Protein AF-A0A317QKW6-F1 (afdb_monomer_lite)

pLDDT: mean 75.08, std 22.79, range [37.25, 98.44]

Secondary structure (DSSP, 8-state):
---------------------------TT------HHHHHHHHHHHHHHHHHHHHHHHHHHHHHT-S-HHHHHHHHHHHHHHHHHHHHHHHHTT--------S----

Foldseek 3Di:
DDDDDDDDDDDDDDDDDDPDDDPPPDDPPDPDPDPPVVVVVLVVLLVQLVVLQVQLVVLQVVLVPDPDVVSSVVSNVSSVVSNVVSVVSCVVSVHDPDPPDDPDDDD

Radius of gyration: 28.66 Å; chains: 1; bounding box: 51×35×94 Å

Sequence (107 aa):
MTTSSATTTSGTTSGTTGGAGAERAAAPGVPAPRGSQERLQHVEELRRAATHLAAAQFLESRADRSASPVLAGLLRDRARERRRRGERILVRLGVRPVRGGPPGQRC

Structure (mmCIF, N/CA/C/O backbone):
data_AF-A0A317QKW6-F1
#
_entry.id   AF-A0A317QKW6-F1
#
loop_
_atom_site.group_PDB
_atom_site.id
_atom_site.type_symbol
_atom_site.label_atom_id
_atom_site.label_alt_id
_atom_site.label_comp_id
_atom_site.label_asym_id
_atom_site.label_entity_id
_atom_site.label_seq_id
_atom_site.pdbx_PDB_ins_code
_atom_site.Cartn_x
_atom_site.Cartn_y
_atom_site.Cartn_z
_atom_site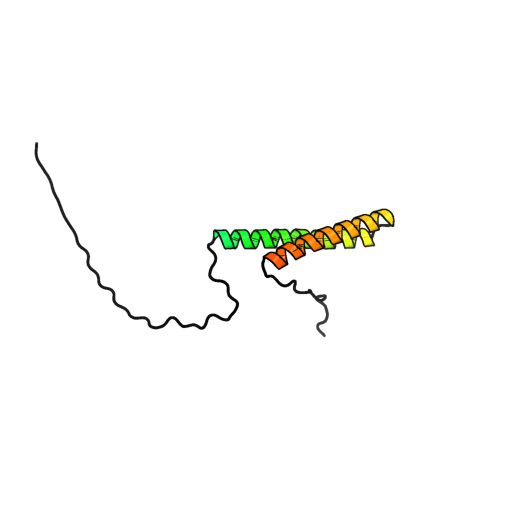.occupancy
_atom_site.B_iso_or_equiv
_atom_site.auth_seq_id
_atom_site.auth_comp_id
_atom_site.auth_asym_id
_atom_site.auth_atom_id
_atom_site.pdbx_PDB_model_num
ATOM 1 N N . MET A 1 1 ? -2.455 25.979 75.326 1.00 39.72 1 MET A N 1
ATOM 2 C CA . MET A 1 1 ? -3.679 26.736 75.655 1.00 39.72 1 MET A CA 1
ATOM 3 C C . MET A 1 1 ? -4.705 26.463 74.564 1.00 39.72 1 MET A C 1
ATOM 5 O O . MET A 1 1 ? -4.357 26.534 73.395 1.00 39.72 1 MET A O 1
ATOM 9 N N . THR A 1 2 ? -5.882 26.022 75.011 1.00 37.59 2 THR A N 1
ATOM 10 C CA . THR A 1 2 ? -7.224 25.907 74.388 1.00 37.59 2 THR A CA 1
ATOM 11 C C . THR A 1 2 ? -7.498 26.892 73.236 1.00 37.59 2 THR A C 1
ATOM 13 O O . THR A 1 2 ? -6.951 27.985 73.265 1.00 37.59 2 THR A O 1
ATOM 16 N N . THR A 1 3 ? -8.342 26.683 72.219 1.00 50.19 3 THR A N 1
ATOM 17 C CA . THR A 1 3 ? -9.431 25.737 71.868 1.00 50.19 3 THR A CA 1
ATOM 18 C C . THR A 1 3 ? -9.914 26.128 70.457 1.00 50.19 3 THR A C 1
ATOM 20 O O . THR A 1 3 ? -9.675 27.265 70.051 1.00 50.19 3 THR A O 1
ATOM 23 N N . SER A 1 4 ? -10.679 25.247 69.793 1.00 41.12 4 SER A N 1
ATOM 24 C CA . SER A 1 4 ? -11.816 25.523 68.871 1.00 41.12 4 SER A CA 1
ATOM 25 C C . SER A 1 4 ? -11.679 24.777 67.542 1.00 41.12 4 SER A C 1
ATOM 27 O O . SER A 1 4 ? -10.604 24.776 66.962 1.00 41.12 4 SER A O 1
ATOM 29 N N . SER A 1 5 ? -12.690 24.177 66.924 1.00 55.28 5 SER A N 1
ATOM 30 C CA . SER A 1 5 ? -14.045 23.743 67.286 1.00 55.28 5 SER A CA 1
ATOM 31 C C . SER A 1 5 ? -14.484 22.836 66.132 1.00 55.28 5 SER A C 1
ATOM 33 O O . SER A 1 5 ? -14.121 23.080 64.982 1.00 55.28 5 SER A O 1
ATOM 35 N N . ALA A 1 6 ? -15.256 21.797 66.431 1.00 48.78 6 ALA A N 1
ATOM 36 C CA . ALA A 1 6 ? -15.917 20.968 65.434 1.00 48.78 6 ALA A CA 1
ATOM 37 C C . ALA A 1 6 ? -17.106 21.706 64.798 1.00 48.78 6 ALA A C 1
ATOM 39 O O . ALA A 1 6 ? -17.844 22.369 65.522 1.00 48.78 6 ALA A O 1
ATOM 40 N N . THR A 1 7 ? -17.355 21.472 63.503 1.00 55.12 7 THR A N 1
ATOM 41 C CA . THR A 1 7 ? -18.715 21.501 62.939 1.00 55.12 7 THR A CA 1
ATOM 42 C C . THR A 1 7 ? -18.847 20.441 61.848 1.00 55.12 7 THR A C 1
ATOM 44 O O . THR A 1 7 ? -18.267 20.538 60.769 1.00 55.12 7 THR A O 1
ATOM 47 N N . THR A 1 8 ? -19.623 19.413 62.173 1.00 50.75 8 THR A N 1
ATOM 48 C CA . THR A 1 8 ? -20.177 18.405 61.271 1.00 50.75 8 THR A CA 1
ATOM 49 C C . THR A 1 8 ? -21.299 19.032 60.448 1.00 50.75 8 THR A C 1
ATOM 51 O O . THR A 1 8 ? -22.207 19.619 61.030 1.00 50.75 8 THR A O 1
ATOM 54 N N . THR A 1 9 ? -21.305 18.829 59.129 1.00 53.97 9 THR A N 1
ATOM 55 C CA . THR A 1 9 ? -22.507 19.042 58.309 1.00 53.97 9 THR A CA 1
ATOM 56 C C . THR A 1 9 ? -22.736 17.821 57.429 1.00 53.97 9 THR A C 1
ATOM 58 O O . THR A 1 9 ? -22.080 17.632 56.407 1.00 53.97 9 THR A O 1
ATOM 61 N N . SER A 1 10 ? -23.686 16.988 57.856 1.00 48.72 10 SER A N 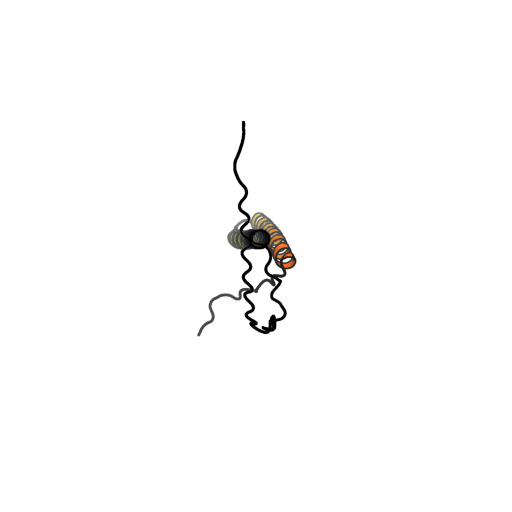1
ATOM 62 C CA . SER A 1 10 ? -24.325 15.954 57.046 1.00 48.72 10 SER A CA 1
ATOM 63 C C . SER A 1 10 ? -25.308 16.614 56.082 1.00 48.72 10 SER A C 1
ATOM 65 O O . SER A 1 10 ? -26.284 17.225 56.512 1.00 48.72 10 SER A O 1
ATOM 67 N N . GLY A 1 11 ? -25.058 16.477 54.783 1.00 46.47 11 GLY A N 1
ATOM 68 C CA . GLY A 1 11 ? -25.981 16.855 53.716 1.00 46.47 11 GLY A CA 1
ATOM 69 C C . GLY A 1 11 ? -26.531 15.614 53.025 1.00 46.47 11 GLY A C 1
ATOM 70 O O . GLY A 1 11 ? -26.007 15.188 52.002 1.00 46.47 11 GLY A O 1
ATOM 71 N N . THR A 1 12 ? -27.586 15.035 53.593 1.00 45.19 12 THR A N 1
ATOM 72 C CA . THR A 1 12 ? -28.451 14.056 52.928 1.00 45.19 12 THR A CA 1
ATOM 73 C C . THR A 1 12 ? -29.268 14.775 51.860 1.00 45.19 12 THR A C 1
ATOM 75 O O . THR A 1 12 ? -30.064 15.648 52.191 1.00 45.19 12 THR A O 1
ATOM 78 N N . THR A 1 13 ? -29.139 14.383 50.594 1.00 54.53 13 THR A N 1
ATOM 79 C CA . THR A 1 13 ? -30.193 14.615 49.596 1.00 54.53 13 THR A CA 1
ATOM 80 C C . THR A 1 13 ? -30.433 13.335 48.806 1.00 54.53 13 THR A C 1
ATOM 82 O O . THR A 1 13 ? -29.669 12.947 47.926 1.00 54.53 13 THR A O 1
ATOM 85 N N . SER A 1 14 ? -31.520 12.657 49.171 1.00 48.38 14 SER A N 1
ATOM 86 C CA . SER A 1 14 ? -32.170 11.644 48.350 1.00 48.38 14 SER A CA 1
ATOM 87 C C . SER A 1 14 ? -32.718 12.313 47.093 1.00 48.38 14 SER A C 1
ATOM 89 O O . SER A 1 14 ? -33.642 13.118 47.169 1.00 48.38 14 SER A O 1
ATOM 91 N N . GLY A 1 15 ? -32.155 11.963 45.942 1.00 43.56 15 GLY A N 1
ATOM 92 C CA . GLY A 1 15 ? -32.676 12.304 44.623 1.00 43.56 15 GLY A CA 1
ATOM 93 C C . GLY A 1 15 ? -33.074 11.039 43.876 1.00 43.56 15 GLY A C 1
ATOM 94 O O . GLY A 1 15 ? -32.393 10.629 42.943 1.00 43.56 15 GLY A O 1
ATOM 95 N N . THR A 1 16 ? -34.169 10.405 44.296 1.00 46.94 16 THR A N 1
ATOM 96 C CA . THR A 1 16 ? -34.848 9.370 43.511 1.00 46.94 16 THR A CA 1
ATOM 97 C C . THR A 1 16 ? -35.534 10.038 42.324 1.00 46.94 16 THR A C 1
ATOM 99 O O . THR A 1 16 ? -36.563 10.686 42.485 1.00 46.94 16 THR A O 1
ATOM 102 N N . THR A 1 17 ? -34.996 9.852 41.121 1.00 50.84 17 THR A N 1
ATOM 103 C CA . THR A 1 17 ? -35.777 9.939 39.881 1.00 50.84 17 THR A CA 1
ATOM 104 C C . THR A 1 17 ? -35.524 8.675 39.076 1.00 50.84 17 THR A C 1
ATOM 106 O O . THR A 1 17 ? -34.454 8.456 38.516 1.00 50.84 17 THR A O 1
ATOM 109 N N . GLY A 1 18 ? -36.527 7.797 39.080 1.00 40.00 18 GLY A N 1
ATOM 110 C CA . GLY A 1 18 ? -36.597 6.672 38.167 1.00 40.00 18 GLY A CA 1
ATOM 111 C C . GLY A 1 18 ? -36.759 7.185 36.740 1.00 40.00 18 GLY A C 1
ATOM 112 O O . GLY A 1 18 ? -37.800 7.726 36.384 1.00 40.00 18 GLY A O 1
ATOM 113 N N . GLY A 1 19 ? -35.720 6.997 35.933 1.00 37.25 19 GLY A N 1
ATOM 114 C CA . GLY A 1 19 ? -35.800 6.952 34.480 1.00 37.25 19 GLY A CA 1
ATOM 115 C C . GLY A 1 19 ? -35.559 5.510 34.060 1.00 37.25 19 GLY A C 1
ATOM 116 O O . GLY A 1 19 ? -34.427 5.036 34.077 1.00 37.25 19 GLY A O 1
ATOM 117 N N . ALA A 1 20 ? -36.650 4.805 33.789 1.00 41.16 20 ALA A N 1
ATOM 118 C CA . ALA A 1 20 ? -36.701 3.403 33.412 1.00 41.16 20 ALA A CA 1
ATOM 119 C C . ALA A 1 20 ? -35.840 3.064 32.176 1.00 41.16 20 ALA A C 1
ATOM 121 O O . ALA A 1 20 ? -35.755 3.859 31.245 1.00 41.16 20 ALA A O 1
ATOM 122 N N . GLY A 1 21 ? -35.267 1.850 32.187 1.00 37.66 21 GLY A N 1
ATOM 123 C CA . GLY A 1 21 ? -34.909 1.018 31.023 1.00 37.66 21 GLY A CA 1
ATOM 124 C C . GLY A 1 21 ? -34.226 1.745 29.859 1.00 37.66 21 GLY A C 1
ATOM 125 O O . GLY A 1 21 ? -34.881 2.252 28.961 1.00 37.66 21 GLY A O 1
ATOM 126 N N . ALA A 1 22 ? -32.902 1.816 29.747 1.00 48.97 22 ALA A N 1
ATOM 127 C CA . ALA A 1 22 ? -31.989 0.676 29.679 1.00 48.97 22 ALA A CA 1
ATOM 128 C C . ALA A 1 22 ? -32.500 -0.497 28.820 1.00 48.97 22 ALA A C 1
ATOM 130 O O . ALA A 1 22 ? -32.366 -1.636 29.231 1.00 48.97 22 ALA A O 1
ATOM 131 N N . GLU A 1 23 ? -33.034 -0.240 27.621 1.00 44.72 23 GLU A N 1
ATOM 132 C CA . GLU A 1 23 ? -32.941 -1.225 26.530 1.00 44.72 23 GLU A CA 1
ATOM 133 C C . GLU A 1 23 ? -33.087 -0.577 25.145 1.00 44.72 23 GLU A C 1
ATOM 135 O O . GLU A 1 23 ? -33.981 -0.875 24.357 1.00 44.72 23 GLU A O 1
ATOM 140 N N . ARG A 1 24 ? -32.169 0.336 24.799 1.00 46.19 24 ARG A N 1
ATOM 141 C CA . ARG A 1 24 ? -31.933 0.607 23.378 1.00 46.19 24 ARG A CA 1
ATOM 142 C C . ARG A 1 24 ? -31.093 -0.551 22.867 1.00 46.19 24 ARG A C 1
ATOM 144 O O . ARG A 1 24 ? -29.880 -0.534 23.050 1.00 46.19 24 ARG A O 1
ATOM 151 N N . ALA A 1 25 ? -31.775 -1.557 22.318 1.00 46.88 25 ALA A N 1
ATOM 152 C CA . ALA A 1 25 ? -31.202 -2.727 21.669 1.00 46.88 25 ALA A CA 1
ATOM 153 C C . ALA A 1 25 ? -29.892 -2.349 20.968 1.00 46.88 25 ALA A C 1
ATOM 155 O O . ALA A 1 25 ? -29.881 -1.642 19.954 1.00 46.88 25 ALA A O 1
ATOM 156 N N . ALA A 1 26 ? -28.778 -2.751 21.579 1.00 45.62 26 ALA A N 1
A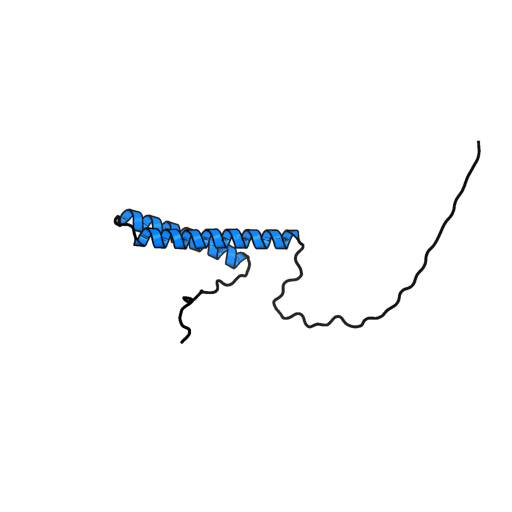TOM 157 C CA . ALA A 1 26 ? -27.468 -2.584 20.995 1.00 45.62 26 ALA A CA 1
ATOM 158 C C . ALA A 1 26 ? -27.479 -3.393 19.701 1.00 45.62 26 ALA A C 1
ATOM 160 O O . ALA A 1 26 ? -27.607 -4.617 19.726 1.00 45.62 26 ALA A O 1
ATOM 161 N N . ALA A 1 27 ? -27.404 -2.698 18.566 1.00 48.91 27 ALA A N 1
ATOM 162 C CA . ALA A 1 27 ? -27.231 -3.350 17.282 1.00 48.91 27 ALA A CA 1
ATOM 163 C C . ALA A 1 27 ? -26.035 -4.317 17.395 1.00 48.91 27 ALA A C 1
ATOM 165 O O . ALA A 1 27 ? -24.976 -3.911 17.896 1.00 48.91 27 ALA A O 1
ATOM 166 N N . PRO A 1 28 ? -26.180 -5.585 16.976 1.00 42.03 28 PRO A N 1
ATOM 167 C CA . PRO A 1 28 ? -25.110 -6.561 17.095 1.00 42.03 28 PRO A CA 1
ATOM 168 C C . PRO A 1 28 ? -23.951 -6.095 16.211 1.00 42.03 28 PRO A C 1
ATOM 170 O O . PRO A 1 28 ? -24.049 -6.106 14.987 1.00 42.03 28 PRO A O 1
ATOM 173 N N . GLY A 1 29 ? -22.870 -5.624 16.835 1.00 53.69 29 GLY A N 1
ATOM 174 C CA . GLY A 1 29 ? -21.663 -5.199 16.123 1.00 53.69 29 GLY A CA 1
ATOM 175 C C . GLY A 1 29 ? -21.016 -3.899 16.592 1.00 53.69 29 GLY A C 1
ATOM 176 O O . GLY A 1 29 ? -19.944 -3.577 16.086 1.00 53.69 29 GLY A O 1
ATOM 177 N N . VAL A 1 30 ? -21.593 -3.160 17.547 1.00 52.69 30 VAL A N 1
ATOM 178 C CA . VAL A 1 30 ? -20.894 -2.008 18.145 1.00 52.69 30 VAL A CA 1
ATOM 179 C C . VAL A 1 30 ? -20.102 -2.498 19.360 1.00 52.69 30 VAL A C 1
ATOM 181 O O . VAL A 1 30 ? -20.707 -2.751 20.402 1.00 52.69 30 VAL A O 1
ATOM 184 N N . PRO A 1 31 ? -18.769 -2.689 19.263 1.00 57.19 31 PRO A N 1
ATOM 185 C CA . PRO A 1 31 ? -17.977 -3.021 20.437 1.00 57.19 31 PRO A CA 1
ATOM 186 C C . PRO A 1 31 ? -18.137 -1.909 21.478 1.00 57.19 31 PRO A C 1
ATOM 188 O O . PRO A 1 31 ? -18.206 -0.729 21.122 1.00 57.19 31 PRO A O 1
ATOM 191 N N . ALA A 1 32 ? -18.205 -2.308 22.751 1.00 59.25 32 ALA A N 1
ATOM 192 C CA . ALA A 1 32 ? -18.320 -1.417 23.903 1.00 59.25 32 ALA A CA 1
ATOM 193 C C . ALA A 1 32 ? -17.367 -0.211 23.787 1.00 59.25 32 ALA A C 1
ATOM 195 O O . ALA A 1 32 ? -16.294 -0.348 23.185 1.00 59.25 32 ALA A O 1
ATOM 196 N N . PRO A 1 33 ? -17.729 0.965 24.341 1.00 55.78 33 PRO A N 1
ATOM 197 C CA . PRO A 1 33 ? -16.903 2.160 24.257 1.00 55.78 33 PRO A CA 1
ATOM 198 C C . PRO A 1 33 ? -15.546 1.900 24.914 1.00 55.78 33 PRO A C 1
ATOM 200 O O . PRO A 1 33 ? -15.380 1.985 26.126 1.00 55.78 33 PRO A O 1
ATOM 203 N N . ARG A 1 34 ? -14.576 1.558 24.067 1.00 65.31 34 ARG A N 1
ATOM 204 C CA . ARG A 1 34 ? -13.160 1.456 24.391 1.00 65.31 34 ARG A CA 1
ATOM 205 C C . ARG A 1 34 ? -12.718 2.761 25.044 1.00 65.31 34 ARG A C 1
ATOM 207 O O . ARG A 1 34 ? -13.124 3.836 24.588 1.00 65.31 34 ARG A O 1
ATOM 214 N N . GLY A 1 35 ? -11.899 2.676 26.091 1.00 75.94 35 GLY A N 1
ATOM 215 C CA . GLY A 1 35 ? -11.350 3.862 26.755 1.00 75.94 35 GLY A CA 1
ATOM 216 C C . GLY A 1 35 ? -10.691 4.805 25.739 1.00 75.94 35 GLY A C 1
ATOM 217 O O . GLY A 1 35 ? -10.251 4.372 24.671 1.00 75.94 35 GLY A O 1
ATOM 218 N N . SER A 1 36 ? -10.615 6.105 26.034 1.00 80.50 36 SER A N 1
ATOM 219 C CA . SER A 1 36 ? -10.051 7.108 25.110 1.00 80.50 36 SER A CA 1
ATOM 220 C C . SER A 1 36 ? -8.677 6.697 24.552 1.00 80.50 36 SER A C 1
ATOM 222 O O . SER A 1 36 ? -8.425 6.846 23.358 1.00 80.50 36 SER A O 1
ATOM 224 N N . GLN A 1 37 ? -7.834 6.082 25.383 1.00 84.12 37 GLN A N 1
ATOM 225 C CA . GLN A 1 37 ? -6.529 5.542 25.002 1.00 84.12 37 GLN A CA 1
ATOM 226 C C . GLN A 1 37 ? -6.613 4.378 23.998 1.00 84.12 37 GLN A C 1
ATOM 228 O O . GLN A 1 37 ? -5.871 4.358 23.018 1.00 84.12 37 GLN A O 1
ATOM 233 N N . GLU A 1 38 ? -7.535 3.436 24.184 1.00 84.69 38 GLU A N 1
ATOM 234 C CA . GLU A 1 38 ? -7.749 2.323 23.250 1.00 84.69 38 GLU A CA 1
ATOM 235 C C . GLU A 1 38 ? -8.307 2.805 21.903 1.00 84.69 38 GLU A C 1
ATOM 237 O O . GLU A 1 38 ? -7.959 2.256 20.855 1.00 84.69 38 GLU A O 1
ATOM 242 N N . ARG A 1 39 ? -9.142 3.858 21.899 1.00 84.19 39 ARG A N 1
ATOM 243 C CA . ARG A 1 39 ? -9.614 4.491 20.654 1.00 84.19 39 ARG A CA 1
ATOM 244 C C . ARG A 1 39 ? -8.461 5.140 19.892 1.00 84.19 39 ARG A C 1
ATOM 246 O O . ARG A 1 39 ? -8.377 4.969 18.679 1.00 84.19 39 ARG A O 1
ATOM 253 N N . LEU A 1 40 ? -7.563 5.844 20.585 1.00 90.50 40 LEU A N 1
ATOM 254 C CA . LEU A 1 40 ? -6.376 6.445 19.965 1.00 90.50 40 LEU A CA 1
ATOM 255 C C . LEU A 1 40 ? -5.442 5.381 19.382 1.00 90.50 40 LEU A C 1
ATOM 257 O O . LEU A 1 40 ? -5.008 5.512 18.241 1.00 90.50 40 LEU A O 1
ATOM 261 N N . GLN A 1 41 ? -5.192 4.298 20.122 1.00 90.38 41 GLN A N 1
ATOM 262 C CA . GLN A 1 41 ? -4.396 3.170 19.628 1.00 90.38 41 GLN A CA 1
ATOM 263 C C . GLN A 1 41 ? -5.022 2.544 18.378 1.00 90.38 41 GLN A C 1
ATOM 265 O O . GLN A 1 41 ? -4.325 2.300 17.397 1.00 90.38 41 GLN A O 1
ATOM 270 N N . HIS A 1 42 ? -6.343 2.351 18.375 1.00 89.62 42 HIS A N 1
ATOM 271 C CA . HIS A 1 42 ? -7.060 1.822 17.217 1.00 89.62 42 HIS A CA 1
ATOM 272 C C . HIS A 1 42 ? -6.915 2.729 15.982 1.00 89.62 42 HIS A C 1
ATOM 274 O O . HIS A 1 42 ? -6.651 2.245 14.883 1.00 89.62 42 HIS A O 1
ATOM 280 N N . VAL A 1 43 ? -7.046 4.048 16.152 1.00 93.12 43 VAL A N 1
ATOM 281 C CA . VAL A 1 43 ? -6.876 5.028 15.064 1.00 93.12 43 VAL A CA 1
ATOM 282 C C . VAL A 1 43 ? -5.440 5.038 14.538 1.00 93.12 43 VAL A C 1
ATOM 284 O O . VAL A 1 43 ? -5.236 5.101 13.325 1.00 93.12 43 VAL A O 1
ATOM 287 N N . GLU A 1 44 ? -4.442 4.935 15.413 1.00 95.38 44 GLU A N 1
ATOM 288 C CA . GLU A 1 44 ? -3.039 4.888 14.996 1.00 95.38 44 GLU A CA 1
ATOM 289 C C . GLU A 1 44 ? -2.721 3.600 14.223 1.00 95.38 44 GLU A C 1
ATOM 291 O O . GLU A 1 44 ? -2.057 3.639 13.184 1.00 95.38 44 GLU A O 1
ATOM 296 N N . GLU A 1 45 ? -3.261 2.453 14.648 1.00 93.25 45 GLU A N 1
ATOM 297 C CA . GLU A 1 45 ? -3.133 1.210 13.883 1.00 93.25 45 GLU A CA 1
ATOM 298 C C . GLU A 1 45 ? -3.803 1.321 12.501 1.00 93.25 45 GLU A C 1
ATOM 300 O O . GLU A 1 45 ? -3.215 0.897 11.499 1.00 93.25 45 GLU A O 1
ATOM 305 N N . LEU A 1 46 ? -4.970 1.970 12.401 1.00 94.19 46 LEU A N 1
ATOM 306 C CA . LEU A 1 46 ? -5.609 2.259 11.110 1.00 94.19 46 LEU A CA 1
ATOM 307 C C . LEU A 1 46 ? -4.749 3.169 10.230 1.00 94.19 46 LEU A C 1
ATOM 309 O O . LEU A 1 46 ? -4.552 2.880 9.047 1.00 94.19 46 LEU A O 1
ATOM 313 N N . ARG A 1 47 ? -4.187 4.241 10.795 1.00 95.19 47 ARG A N 1
ATOM 314 C CA . ARG A 1 47 ? -3.279 5.151 10.083 1.00 95.19 47 ARG A CA 1
ATOM 315 C C . ARG A 1 47 ? -2.049 4.408 9.563 1.00 95.19 47 ARG A C 1
ATOM 317 O O . ARG A 1 47 ? -1.619 4.619 8.423 1.00 95.19 47 ARG A O 1
ATOM 324 N N . ARG A 1 48 ? -1.501 3.492 10.361 1.00 95.94 48 ARG A N 1
ATOM 325 C CA . ARG A 1 48 ? -0.375 2.644 9.965 1.00 95.94 48 ARG A CA 1
ATOM 326 C C . ARG A 1 48 ? -0.751 1.712 8.815 1.00 95.94 48 ARG A C 1
ATOM 328 O O . ARG A 1 48 ? 0.012 1.598 7.853 1.00 95.94 48 ARG A O 1
ATOM 335 N N . ALA A 1 49 ? -1.927 1.087 8.871 1.00 94.56 49 ALA A N 1
ATOM 336 C CA . ALA A 1 49 ? -2.437 0.256 7.783 1.00 94.56 49 ALA A CA 1
ATOM 337 C C . ALA A 1 49 ? -2.614 1.061 6.486 1.00 94.56 49 ALA A C 1
ATOM 339 O O . ALA A 1 49 ? -2.106 0.654 5.440 1.00 94.56 49 ALA A O 1
ATOM 340 N N . ALA A 1 50 ? -3.245 2.236 6.564 1.00 95.06 50 ALA A N 1
ATOM 341 C CA . ALA A 1 50 ? -3.430 3.139 5.429 1.00 95.06 50 ALA A CA 1
ATOM 342 C C . ALA A 1 50 ? -2.089 3.538 4.795 1.00 95.06 50 ALA A C 1
ATOM 344 O O . ALA A 1 50 ? -1.933 3.473 3.578 1.00 95.06 50 ALA A O 1
ATOM 345 N N . THR A 1 51 ? -1.085 3.847 5.618 1.00 97.69 51 THR A N 1
ATOM 346 C CA . THR A 1 51 ? 0.272 4.170 5.151 1.00 97.69 51 THR A CA 1
ATOM 347 C C . THR A 1 51 ? 0.900 3.010 4.374 1.00 97.69 51 THR A C 1
ATOM 349 O O . THR A 1 51 ? 1.511 3.211 3.322 1.00 97.69 51 THR A O 1
ATOM 352 N N . HIS A 1 52 ? 0.743 1.773 4.857 1.00 97.19 52 HIS A N 1
ATOM 353 C CA . HIS A 1 52 ? 1.231 0.590 4.151 1.00 97.19 52 HIS A CA 1
ATOM 354 C C . HIS A 1 52 ? 0.535 0.390 2.796 1.00 97.19 52 HIS A C 1
ATOM 356 O O . HIS A 1 52 ? 1.212 0.102 1.809 1.00 97.19 52 HIS A O 1
ATOM 362 N N . LEU A 1 53 ? -0.782 0.581 2.730 1.00 96.69 53 LEU A N 1
ATOM 363 C CA . LEU A 1 53 ? -1.555 0.428 1.495 1.00 96.69 53 LEU A CA 1
ATOM 364 C C . LEU A 1 53 ? -1.255 1.535 0.474 1.00 96.69 53 LEU A C 1
ATOM 366 O O . LEU A 1 53 ? -1.037 1.231 -0.697 1.00 96.69 53 LEU A O 1
ATOM 370 N N . ALA A 1 54 ? -1.153 2.791 0.914 1.00 96.50 54 ALA A N 1
ATOM 371 C CA . ALA A 1 54 ? -0.771 3.911 0.055 1.00 96.50 54 ALA A CA 1
ATOM 372 C C . ALA A 1 54 ? 0.640 3.718 -0.526 1.00 96.50 54 ALA A C 1
ATOM 374 O O . ALA A 1 54 ? 0.863 3.913 -1.720 1.00 96.50 54 ALA A O 1
ATOM 375 N N . ALA A 1 55 ? 1.590 3.247 0.292 1.00 97.62 55 ALA A N 1
ATOM 376 C CA . ALA A 1 55 ? 2.928 2.912 -0.186 1.00 97.62 55 ALA A CA 1
ATOM 377 C C . ALA A 1 55 ? 2.907 1.778 -1.225 1.00 97.62 55 ALA A C 1
ATOM 379 O O . ALA A 1 55 ? 3.666 1.827 -2.190 1.00 97.62 55 ALA A O 1
ATOM 380 N N . ALA A 1 56 ? 2.046 0.768 -1.054 1.00 97.56 56 ALA A N 1
ATOM 381 C CA . ALA A 1 56 ? 1.888 -0.300 -2.039 1.00 97.56 56 ALA A CA 1
ATOM 382 C C . ALA A 1 56 ? 1.399 0.246 -3.391 1.00 97.56 56 ALA A C 1
ATOM 384 O O . ALA A 1 56 ? 2.014 -0.039 -4.414 1.00 97.56 56 ALA A O 1
ATOM 385 N N . GLN A 1 57 ? 0.359 1.086 -3.382 1.00 97.56 57 GLN A N 1
ATOM 386 C CA . GLN A 1 57 ? -0.171 1.726 -4.593 1.00 97.56 57 GLN A CA 1
ATOM 387 C C . GLN A 1 57 ? 0.879 2.604 -5.283 1.00 97.56 57 GLN A C 1
ATOM 389 O O . GLN A 1 57 ? 1.047 2.541 -6.497 1.00 97.56 57 GLN A O 1
ATOM 394 N N . PHE A 1 58 ? 1.634 3.392 -4.514 1.00 97.88 58 PHE A N 1
ATOM 395 C CA . PHE A 1 58 ? 2.705 4.218 -5.065 1.00 97.88 58 PHE A CA 1
ATOM 396 C C . PHE A 1 58 ? 3.786 3.379 -5.764 1.00 97.88 58 PHE A C 1
ATOM 398 O O . PHE A 1 58 ? 4.242 3.736 -6.852 1.00 97.88 58 PHE A O 1
ATOM 405 N N . LEU A 1 59 ? 4.191 2.262 -5.152 1.00 97.50 59 LEU A N 1
ATOM 406 C CA . LEU A 1 59 ? 5.194 1.355 -5.710 1.00 97.50 59 LEU A CA 1
ATOM 407 C C . LEU A 1 59 ? 4.697 0.649 -6.978 1.00 97.50 59 LEU A C 1
ATOM 409 O O . LEU A 1 59 ? 5.475 0.523 -7.919 1.00 97.50 59 LEU A O 1
ATOM 413 N N . GLU A 1 60 ? 3.423 0.253 -7.036 1.00 97.56 60 GLU A N 1
ATOM 414 C CA . GLU A 1 60 ? 2.798 -0.292 -8.254 1.00 97.56 60 GLU A CA 1
ATOM 415 C C . GLU A 1 60 ? 2.821 0.742 -9.387 1.00 97.56 60 GLU A C 1
ATOM 417 O O . GLU A 1 60 ? 3.433 0.499 -10.425 1.00 97.56 60 GLU A O 1
ATOM 422 N N . SER A 1 61 ? 2.322 1.956 -9.138 1.00 97.75 61 SER A N 1
ATOM 423 C CA . SER A 1 61 ? 2.351 3.049 -10.121 1.00 97.75 61 SER A CA 1
ATOM 424 C C . SER A 1 61 ? 3.771 3.439 -10.557 1.00 97.75 61 SER A C 1
ATOM 426 O O . SER A 1 61 ? 3.986 3.982 -11.642 1.00 97.75 61 SER A O 1
ATOM 428 N N . ARG A 1 62 ? 4.781 3.243 -9.699 1.00 97.69 62 ARG A N 1
ATOM 429 C CA . ARG A 1 62 ? 6.196 3.448 -10.053 1.00 97.69 62 ARG A CA 1
ATOM 430 C C . ARG A 1 62 ? 6.722 2.300 -10.915 1.00 97.69 62 ARG A C 1
ATOM 432 O O . ARG A 1 62 ? 7.471 2.573 -11.848 1.00 97.69 62 ARG A O 1
ATOM 439 N N . ALA A 1 63 ? 6.339 1.061 -10.615 1.00 97.50 63 ALA A N 1
ATOM 440 C CA . ALA A 1 63 ? 6.725 -0.112 -11.390 1.00 97.50 63 ALA A CA 1
ATOM 441 C C . ALA A 1 63 ? 6.206 -0.026 -12.827 1.00 97.50 63 ALA A C 1
ATOM 443 O O . ALA A 1 63 ? 6.964 -0.285 -13.755 1.00 97.50 63 ALA A O 1
ATOM 444 N N . ASP A 1 64 ? 4.962 0.417 -13.008 1.00 96.94 64 ASP A N 1
ATOM 445 C CA . ASP A 1 64 ? 4.327 0.502 -14.328 1.00 96.94 64 ASP A CA 1
ATOM 446 C C . ASP A 1 64 ? 4.942 1.581 -15.231 1.00 96.94 64 ASP A C 1
ATOM 448 O O . ASP A 1 64 ? 4.857 1.497 -16.451 1.00 96.94 64 ASP A O 1
ATOM 452 N N . ARG A 1 65 ? 5.621 2.571 -14.641 1.00 97.50 65 ARG A N 1
ATOM 453 C CA . ARG A 1 65 ? 6.372 3.610 -15.368 1.00 97.50 65 ARG A CA 1
ATOM 454 C C . ARG A 1 65 ? 7.860 3.293 -15.515 1.00 97.50 65 ARG A C 1
ATOM 456 O O . ARG A 1 65 ? 8.608 4.115 -16.039 1.00 97.50 65 ARG A O 1
ATOM 463 N N . SER A 1 66 ? 8.329 2.160 -14.994 1.00 95.69 66 SER A N 1
ATOM 464 C CA . SER A 1 66 ? 9.748 1.818 -15.038 1.00 95.69 66 SER A CA 1
ATOM 465 C C . SER A 1 66 ? 10.111 1.189 -16.380 1.00 95.69 66 SER A C 1
ATOM 467 O O . SER A 1 66 ? 9.529 0.186 -16.775 1.00 95.69 66 SER A O 1
ATOM 469 N N . ALA A 1 67 ? 11.125 1.738 -17.049 1.00 96.69 67 ALA A N 1
ATOM 470 C CA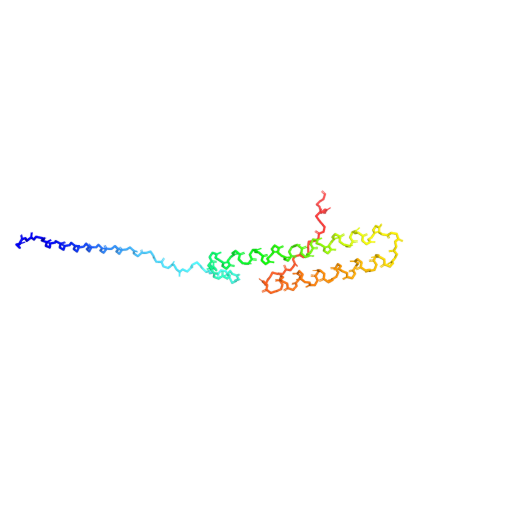 . ALA A 1 67 ? 11.685 1.145 -18.264 1.00 96.69 67 ALA A CA 1
ATOM 471 C C . ALA A 1 67 ? 12.534 -0.113 -17.983 1.00 96.69 67 ALA A C 1
ATOM 473 O O . ALA A 1 67 ? 12.803 -0.893 -18.891 1.00 96.69 67 ALA A O 1
ATOM 474 N N . SER A 1 68 ? 12.969 -0.321 -16.732 1.00 97.88 68 SER A N 1
ATOM 475 C CA . SER A 1 68 ? 13.767 -1.486 -16.339 1.00 97.88 68 SER A CA 1
ATOM 476 C C . SER A 1 68 ? 12.859 -2.605 -15.813 1.00 97.88 68 SER A C 1
ATOM 478 O O . SER A 1 68 ? 12.239 -2.432 -14.757 1.00 97.88 68 SER A O 1
ATOM 480 N N . PRO A 1 69 ? 12.807 -3.778 -16.475 1.00 96.50 69 PRO A N 1
ATOM 481 C CA . PRO A 1 69 ? 11.950 -4.882 -16.042 1.00 96.50 69 PRO A CA 1
ATOM 482 C C . PRO A 1 69 ? 12.372 -5.442 -14.677 1.00 96.50 69 PRO A C 1
ATOM 484 O O . PRO A 1 69 ? 11.521 -5.825 -13.873 1.00 96.50 69 PRO A O 1
ATOM 487 N N . VAL A 1 70 ? 13.675 -5.428 -14.376 1.00 98.00 70 VAL A N 1
ATOM 488 C CA . VAL A 1 70 ? 14.217 -5.869 -13.082 1.00 98.00 70 VAL A CA 1
ATOM 489 C C . VAL A 1 70 ? 13.737 -4.949 -11.959 1.00 98.00 70 VAL A C 1
ATOM 491 O O . VAL A 1 70 ? 13.222 -5.420 -10.944 1.00 98.00 70 VAL A O 1
ATOM 494 N N . LEU A 1 71 ? 13.841 -3.630 -12.151 1.00 97.56 71 LEU A N 1
ATOM 495 C CA . LEU A 1 71 ? 13.371 -2.659 -11.163 1.00 97.56 71 LEU A CA 1
ATOM 496 C C . LEU A 1 71 ? 11.848 -2.730 -10.987 1.00 97.56 71 LEU A C 1
ATOM 498 O O . LEU A 1 71 ? 11.365 -2.695 -9.855 1.00 97.56 71 LEU A O 1
ATOM 502 N N . ALA A 1 72 ? 11.092 -2.876 -12.078 1.00 97.94 72 ALA A N 1
ATOM 503 C CA . ALA A 1 72 ? 9.644 -3.059 -12.022 1.00 97.94 72 ALA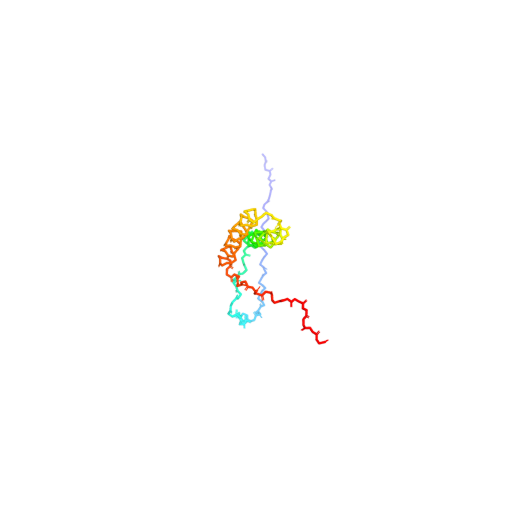 A CA 1
ATOM 504 C C . ALA A 1 72 ? 9.254 -4.296 -11.192 1.00 97.94 72 ALA A C 1
ATOM 506 O O . ALA A 1 72 ? 8.342 -4.218 -10.366 1.00 97.94 72 ALA A O 1
ATOM 507 N N . GLY A 1 73 ? 9.973 -5.413 -11.358 1.00 98.19 73 GLY A N 1
ATOM 508 C CA . GLY A 1 73 ? 9.790 -6.625 -10.554 1.00 98.19 73 GLY A CA 1
ATOM 509 C C . GLY A 1 73 ? 9.982 -6.367 -9.058 1.00 98.19 73 GLY A C 1
ATOM 510 O O . GLY A 1 73 ? 9.069 -6.607 -8.266 1.00 98.19 73 GLY A O 1
ATOM 511 N N . LEU A 1 74 ? 11.115 -5.768 -8.678 1.00 98.44 74 LEU A N 1
ATOM 512 C CA . LEU A 1 74 ? 11.419 -5.446 -7.277 1.00 98.44 74 LEU A CA 1
ATOM 513 C C . LEU A 1 74 ? 10.384 -4.504 -6.645 1.00 98.44 74 LEU A C 1
ATOM 515 O O . LEU A 1 74 ? 9.981 -4.690 -5.494 1.00 98.44 74 LEU A O 1
ATOM 519 N N . LEU A 1 75 ? 9.929 -3.494 -7.392 1.00 98.25 75 LEU A N 1
ATOM 520 C CA . LEU A 1 75 ? 8.904 -2.559 -6.928 1.00 98.25 75 LEU A CA 1
ATOM 521 C C . LEU A 1 75 ? 7.564 -3.265 -6.686 1.00 98.25 75 LEU A C 1
ATOM 523 O O . LEU A 1 75 ? 6.933 -3.022 -5.655 1.00 98.25 75 LEU A O 1
ATOM 527 N N . ARG A 1 76 ? 7.158 -4.176 -7.579 1.00 97.81 76 ARG A N 1
ATOM 528 C CA . ARG A 1 76 ? 5.931 -4.978 -7.425 1.00 97.81 76 ARG A CA 1
ATOM 529 C C . ARG A 1 76 ? 6.007 -5.914 -6.228 1.00 97.81 76 ARG A C 1
ATOM 531 O O . ARG A 1 76 ? 5.053 -5.987 -5.453 1.00 97.81 76 ARG A O 1
ATOM 538 N N . ASP A 1 77 ? 7.134 -6.582 -6.016 1.00 98.19 77 ASP A N 1
ATOM 539 C CA . ASP A 1 77 ? 7.309 -7.446 -4.845 1.00 98.19 77 ASP A CA 1
ATOM 540 C C . ASP A 1 77 ? 7.278 -6.642 -3.548 1.00 98.19 77 ASP A C 1
ATOM 542 O O . ASP A 1 77 ? 6.612 -7.021 -2.576 1.00 98.19 77 ASP A O 1
ATOM 546 N N . ARG A 1 78 ? 7.897 -5.457 -3.548 1.00 98.06 78 ARG A N 1
ATOM 547 C CA . ARG A 1 78 ? 7.821 -4.556 -2.401 1.00 98.06 78 ARG A CA 1
ATOM 548 C C . ARG A 1 78 ? 6.403 -4.038 -2.168 1.00 98.06 78 ARG A C 1
ATOM 550 O O . ARG A 1 78 ? 5.997 -3.931 -1.010 1.00 98.06 78 ARG A O 1
ATOM 557 N N . ALA A 1 79 ? 5.645 -3.753 -3.223 1.00 97.56 79 ALA A N 1
ATOM 558 C CA . ALA A 1 79 ? 4.245 -3.361 -3.118 1.00 97.56 79 ALA A CA 1
ATOM 559 C C . ALA A 1 79 ? 3.384 -4.474 -2.505 1.00 97.56 79 ALA A C 1
ATOM 561 O O . ALA A 1 79 ? 2.631 -4.217 -1.565 1.00 97.56 79 ALA A O 1
ATOM 562 N N . ARG A 1 80 ? 3.553 -5.723 -2.959 1.00 97.75 80 ARG A N 1
ATOM 563 C CA . ARG A 1 80 ? 2.861 -6.901 -2.404 1.00 97.75 80 ARG A CA 1
ATOM 564 C C . ARG A 1 80 ? 3.142 -7.072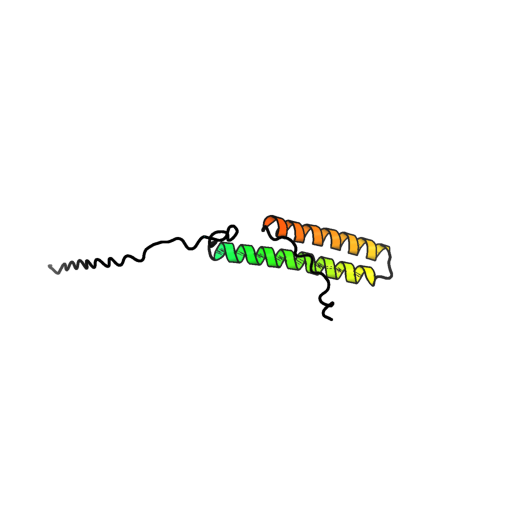 -0.916 1.00 97.75 80 ARG A C 1
ATOM 566 O O . ARG A 1 80 ? 2.213 -7.272 -0.136 1.00 97.75 80 ARG A O 1
ATOM 573 N N . GLU A 1 81 ? 4.401 -6.941 -0.508 1.00 98.06 81 GLU A N 1
ATOM 574 C CA . GLU A 1 81 ? 4.789 -7.014 0.903 1.00 98.06 81 GLU A CA 1
ATOM 575 C C . GLU A 1 81 ? 4.116 -5.911 1.735 1.00 98.06 81 GLU A C 1
ATOM 577 O O . GLU A 1 81 ? 3.602 -6.158 2.828 1.00 98.06 81 GLU A O 1
ATOM 582 N N . ARG A 1 82 ? 4.063 -4.681 1.211 1.00 96.12 82 ARG A N 1
ATOM 583 C CA . ARG A 1 82 ? 3.379 -3.561 1.872 1.00 96.12 82 ARG A CA 1
ATOM 584 C C . ARG A 1 82 ? 1.872 -3.798 1.976 1.00 96.12 82 ARG A C 1
ATOM 586 O O . ARG A 1 82 ? 1.317 -3.580 3.052 1.00 96.12 82 ARG A O 1
ATOM 593 N N . ARG A 1 83 ? 1.240 -4.314 0.919 1.00 95.81 83 ARG A N 1
ATOM 594 C CA . ARG A 1 83 ? -0.184 -4.673 0.905 1.00 95.81 83 ARG A CA 1
ATOM 595 C C . ARG A 1 83 ? -0.501 -5.729 1.966 1.00 95.81 83 ARG A C 1
ATOM 597 O O . ARG A 1 83 ? -1.346 -5.476 2.818 1.00 95.81 83 ARG A O 1
ATOM 604 N N . ARG A 1 84 ? 0.267 -6.824 2.017 1.00 96.00 84 ARG A N 1
ATOM 605 C CA . ARG A 1 84 ? 0.119 -7.882 3.037 1.00 96.00 84 ARG A CA 1
ATOM 606 C C . ARG A 1 84 ? 0.227 -7.345 4.465 1.00 96.00 84 ARG A C 1
ATOM 608 O O . ARG A 1 84 ? -0.538 -7.755 5.333 1.00 96.00 84 ARG A O 1
ATOM 615 N N . ARG A 1 85 ? 1.165 -6.426 4.730 1.00 95.25 85 ARG A N 1
ATOM 616 C CA . ARG A 1 85 ? 1.315 -5.801 6.059 1.00 95.25 85 ARG A CA 1
ATOM 617 C C . ARG A 1 85 ? 0.118 -4.928 6.424 1.00 95.25 85 ARG A C 1
ATOM 619 O O . ARG A 1 85 ? -0.375 -5.040 7.541 1.00 95.25 85 ARG A O 1
ATOM 626 N N . GLY A 1 86 ? -0.347 -4.087 5.499 1.00 93.44 86 GLY A N 1
ATOM 627 C CA . GLY A 1 86 ? -1.527 -3.246 5.711 1.00 93.44 86 GLY A CA 1
ATOM 628 C C . GLY A 1 86 ? -2.784 -4.080 5.957 1.00 93.44 86 GLY A C 1
ATOM 629 O O . GLY A 1 86 ? -3.475 -3.876 6.950 1.00 93.44 86 GLY A O 1
ATOM 630 N N . GLU A 1 87 ? -3.026 -5.085 5.115 1.00 93.69 87 GLU A N 1
ATOM 631 C CA . GLU A 1 87 ? -4.158 -6.008 5.245 1.00 93.69 87 GLU A CA 1
ATOM 632 C C . GLU A 1 87 ? -4.118 -6.795 6.557 1.00 93.69 87 GLU A C 1
ATOM 634 O O . GLU A 1 87 ? -5.145 -6.926 7.216 1.00 93.69 87 GLU A O 1
ATOM 639 N N . ARG A 1 88 ? -2.941 -7.261 6.996 1.00 94.38 88 ARG A N 1
ATOM 640 C CA . ARG A 1 88 ? -2.797 -7.953 8.286 1.00 94.38 88 ARG A CA 1
ATOM 641 C C . ARG A 1 88 ? -3.227 -7.074 9.462 1.00 94.38 88 ARG A C 1
ATOM 643 O O . ARG A 1 88 ? -3.860 -7.578 10.386 1.00 94.38 88 ARG A O 1
ATOM 650 N N . ILE A 1 89 ? -2.898 -5.781 9.429 1.00 92.06 89 ILE A N 1
ATOM 651 C CA . ILE A 1 89 ? -3.331 -4.832 10.462 1.00 92.06 89 ILE A CA 1
ATOM 652 C C . ILE A 1 89 ? -4.855 -4.659 10.404 1.00 92.06 89 ILE A C 1
ATOM 654 O O . ILE A 1 89 ? -5.510 -4.774 11.433 1.00 92.06 89 ILE A O 1
ATOM 658 N N . LEU A 1 90 ? -5.438 -4.474 9.216 1.00 89.88 90 LEU A N 1
ATOM 659 C CA . LEU A 1 90 ? -6.895 -4.340 9.066 1.00 89.88 90 LEU A CA 1
ATOM 660 C C . LEU A 1 90 ? -7.657 -5.576 9.561 1.00 89.88 90 LEU A C 1
ATOM 662 O O . LEU A 1 90 ? -8.634 -5.437 10.292 1.00 89.88 90 LEU A O 1
ATOM 666 N N . VAL A 1 91 ? -7.175 -6.778 9.231 1.00 90.88 91 VAL A N 1
ATOM 667 C CA . VAL A 1 91 ? -7.750 -8.042 9.717 1.00 90.88 91 VAL A CA 1
ATOM 668 C C . VAL A 1 91 ? -7.681 -8.120 11.241 1.00 90.88 91 VAL A C 1
ATOM 670 O O . VAL A 1 91 ? -8.677 -8.464 11.871 1.00 90.88 91 VAL A O 1
ATOM 673 N N . ARG A 1 92 ? -6.546 -7.745 11.850 1.00 88.62 92 ARG A N 1
ATOM 674 C CA . ARG A 1 92 ? -6.397 -7.696 13.316 1.00 88.62 92 ARG A CA 1
ATOM 675 C C . ARG A 1 92 ? -7.386 -6.725 13.968 1.00 88.62 92 ARG A C 1
ATOM 677 O O . ARG A 1 92 ? -7.880 -6.997 15.056 1.00 88.62 92 ARG A O 1
ATOM 684 N N . LEU A 1 93 ? -7.680 -5.617 13.294 1.00 87.00 93 LEU A N 1
ATOM 685 C CA . LEU A 1 93 ? -8.638 -4.605 13.739 1.00 87.00 93 LEU A CA 1
ATOM 686 C C . LEU A 1 93 ? -10.105 -4.983 13.470 1.00 87.00 93 LEU A C 1
ATOM 688 O O . LEU A 1 93 ? -10.997 -4.243 13.878 1.00 87.00 93 LEU A O 1
ATOM 692 N N . GLY A 1 94 ? -10.369 -6.105 12.790 1.00 86.25 94 GLY A N 1
ATOM 693 C CA . GLY A 1 94 ? -11.716 -6.516 12.382 1.00 86.25 94 GLY A CA 1
ATOM 694 C C . GLY A 1 94 ? -12.301 -5.674 11.244 1.00 86.25 94 GLY A C 1
ATOM 695 O O . GLY A 1 94 ? -13.487 -5.783 10.938 1.00 86.25 94 GLY A O 1
ATOM 696 N N . VAL A 1 95 ? -11.486 -4.839 10.594 1.00 82.19 95 VAL A N 1
ATOM 697 C CA . VAL A 1 95 ? -11.914 -4.005 9.471 1.00 82.19 95 VAL A CA 1
ATOM 698 C C . VAL A 1 95 ? -11.844 -4.834 8.200 1.00 82.19 95 VAL A C 1
ATOM 700 O O . VAL A 1 95 ? -10.765 -5.218 7.744 1.00 82.19 95 VAL A O 1
ATOM 703 N N . ARG A 1 96 ? -13.003 -5.099 7.587 1.00 73.06 96 ARG A N 1
ATOM 704 C CA . ARG A 1 96 ? -13.014 -5.671 6.242 1.00 73.06 96 ARG A CA 1
ATOM 705 C C . ARG A 1 96 ? -12.507 -4.625 5.250 1.00 73.06 96 ARG A C 1
ATOM 707 O O . ARG A 1 96 ? -13.042 -3.517 5.232 1.00 73.06 96 ARG A O 1
ATOM 714 N N . PRO A 1 97 ? -11.512 -4.955 4.408 1.00 62.34 97 PRO A N 1
ATOM 715 C CA . PRO A 1 97 ? -11.096 -4.056 3.349 1.00 62.34 97 PRO A CA 1
ATOM 716 C C . PRO A 1 97 ? -12.284 -3.862 2.408 1.00 62.34 97 PRO A C 1
ATOM 718 O O . PRO A 1 97 ? -12.703 -4.787 1.709 1.00 62.34 97 PRO A O 1
ATOM 721 N N . VAL A 1 98 ? -12.850 -2.657 2.407 1.00 62.75 98 VAL A N 1
ATOM 722 C CA . VAL A 1 98 ? -13.794 -2.254 1.372 1.00 62.75 98 VAL A CA 1
ATOM 723 C C . VAL A 1 98 ? -12.973 -2.209 0.093 1.00 62.75 98 VAL A C 1
ATOM 725 O O . VAL A 1 98 ? -12.086 -1.367 -0.051 1.00 62.75 98 VAL A O 1
ATOM 728 N N . ARG A 1 99 ? -13.207 -3.159 -0.818 1.00 56.03 99 ARG A N 1
ATOM 729 C CA . ARG A 1 99 ? -12.713 -3.047 -2.190 1.00 56.03 99 ARG A CA 1
ATOM 730 C C . ARG A 1 99 ? -13.356 -1.791 -2.767 1.00 56.03 99 ARG A C 1
ATOM 732 O O . ARG A 1 99 ? -14.497 -1.838 -3.212 1.00 56.03 99 ARG A O 1
ATOM 739 N N . GLY A 1 100 ? -12.653 -0.666 -2.687 1.00 50.00 100 GLY A N 1
ATOM 740 C CA . GLY A 1 100 ? -13.025 0.551 -3.387 1.00 50.00 100 GLY A CA 1
ATOM 741 C C . GLY A 1 100 ? -13.012 0.240 -4.875 1.00 50.00 100 GLY A C 1
ATOM 742 O O . GLY A 1 100 ? -11.947 0.174 -5.483 1.00 50.00 100 GLY A O 1
ATOM 743 N N . GLY A 1 101 ? -14.190 -0.029 -5.439 1.00 51.00 101 GLY A N 1
ATOM 744 C CA . GLY A 1 101 ? -14.386 0.051 -6.878 1.00 51.00 101 GLY A CA 1
ATOM 745 C C . GLY A 1 101 ? -14.085 1.482 -7.337 1.00 51.00 101 GLY A C 1
ATOM 746 O O . GLY A 1 101 ? -14.229 2.412 -6.537 1.00 51.00 101 GLY A O 1
ATOM 747 N N . PRO A 1 102 ? -13.628 1.672 -8.584 1.00 47.12 102 PRO A N 1
ATOM 748 C CA . PRO A 1 102 ? -13.256 2.989 -9.082 1.00 47.12 102 PRO A CA 1
ATOM 749 C C . PRO A 1 102 ? -14.416 3.984 -8.881 1.00 47.12 102 PRO A C 1
ATOM 751 O O . PRO A 1 102 ? -15.546 3.685 -9.280 1.00 47.12 102 PRO A O 1
ATOM 754 N N . PRO A 1 103 ? -14.182 5.154 -8.258 1.00 50.84 103 PRO A N 1
ATOM 755 C CA . PRO A 1 103 ? -15.191 6.199 -8.163 1.00 50.84 103 PRO A CA 1
ATOM 756 C C . PRO A 1 103 ? -15.358 6.826 -9.551 1.00 50.84 103 PRO A C 1
ATOM 758 O O . PRO A 1 103 ? -14.603 7.719 -9.920 1.00 50.84 103 PRO A O 1
ATOM 761 N N . GLY A 1 104 ? -16.292 6.320 -10.359 1.00 52.91 104 GLY A N 1
ATOM 762 C CA . GLY A 1 104 ? -16.437 6.844 -11.721 1.00 52.91 104 GLY A CA 1
ATOM 763 C C . GLY A 1 104 ? -17.547 6.288 -12.605 1.00 52.91 104 GLY A C 1
ATOM 764 O O . GLY A 1 104 ? -17.501 6.539 -13.798 1.00 52.91 104 GLY A O 1
ATOM 765 N N . GLN A 1 105 ? -18.534 5.557 -12.080 1.00 48.75 105 GLN A N 1
ATOM 766 C CA . GLN A 1 105 ? -19.708 5.152 -12.871 1.00 48.75 105 GLN A CA 1
ATOM 767 C C . GLN A 1 105 ? -20.979 5.646 -12.173 1.00 48.75 105 GLN A C 1
ATOM 769 O O . GLN A 1 105 ? -21.675 4.901 -11.486 1.00 48.75 105 GLN A O 1
ATOM 774 N N . ARG A 1 106 ? -21.231 6.950 -12.287 1.00 52.72 106 ARG A N 1
ATOM 775 C CA . ARG A 1 106 ? -22.575 7.525 -12.186 1.00 52.72 106 ARG A CA 1
ATOM 776 C C . ARG A 1 106 ? -22.887 8.087 -13.571 1.00 52.72 106 ARG A C 1
ATOM 778 O O . ARG A 1 106 ? -21.998 8.687 -14.165 1.00 52.72 106 ARG A O 1
ATOM 785 N N . CYS A 1 107 ? -24.083 7.742 -14.037 1.00 43.81 107 CYS A N 1
ATOM 786 C CA . CYS A 1 107 ? -24.627 7.880 -15.384 1.00 43.81 107 CYS A CA 1
ATOM 787 C C . CYS A 1 107 ? -24.326 9.207 -16.081 1.00 43.81 107 CYS A C 1
ATOM 789 O O . CYS A 1 107 ? -24.351 10.246 -15.385 1.00 43.81 107 CYS A O 1
#

Organism: NCBI:txid1137989